Protein AF-A0A3S2CCD2-F1 (afdb_monomer)

Secondary structu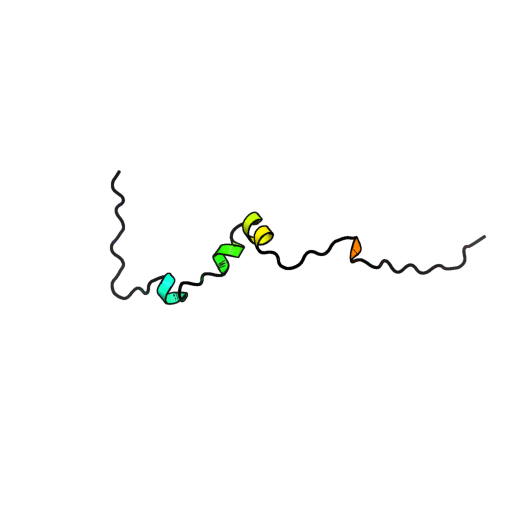re (DSSP, 8-state):
----PPPPPTTPPPHHHHHTT--TTGGGSSHHHHHHT------GGG--------PPP-

pLDDT: mean 89.32, std 12.49, range [46.66, 98.56]

Solvent-acce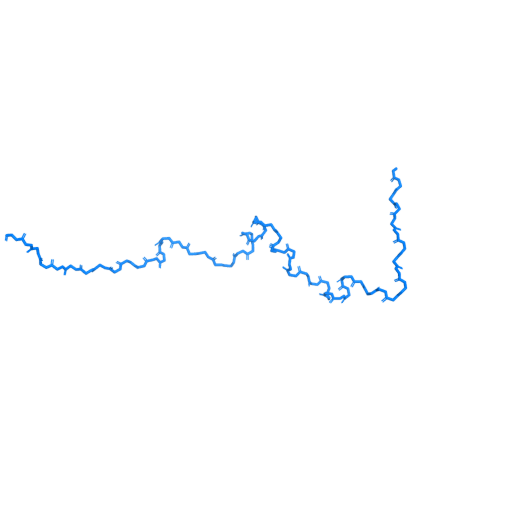ssible surface area (backbone atoms only — not comparable to full-atom values): 4280 Å² total; per-residue (Å²): 134,85,80,84,71,80,81,77,63,89,88,68,77,49,73,47,68,77,39,74,71,55,62,76,64,64,51,64,69,45,71,71,48,38,63,74,67,55,88,77,80,90,57,77,89,78,58,83,84,89,81,85,88,76,88,80,90,130

Radius of gyration: 26.53 Å; Cα contacts (8 Å, |Δi|>4): 10; chains: 1; bounding box: 45×29×76 Å

Sequence (58 aa):
MNKFTPAKPAGARGVDEITGSRRLRRMRKADWSRRLVQENRLTVDDLIWPIFVVEGKG

Structure (mmCIF, N/CA/C/O backbone):
data_AF-A0A3S2CCD2-F1
#
_entry.id   AF-A0A3S2CCD2-F1
#
loop_
_atom_site.group_PDB
_atom_site.id
_atom_site.type_symbol
_atom_site.label_atom_id
_atom_site.label_alt_id
_atom_site.label_comp_id
_atom_site.label_asym_id
_atom_site.label_entity_id
_atom_site.label_seq_id
_atom_site.pdbx_PDB_ins_code
_atom_site.Cartn_x
_atom_site.Cartn_y
_atom_site.Cartn_z
_atom_site.occupancy
_atom_site.B_iso_or_equiv
_atom_site.auth_seq_id
_atom_site.auth_comp_id
_atom_site.auth_asym_id
_atom_site.auth_atom_id
_atom_site.pdbx_PDB_model_num
ATOM 1 N N . MET A 1 1 ? 28.839 10.610 -35.614 1.00 46.66 1 MET A N 1
ATOM 2 C CA . MET A 1 1 ? 29.246 10.109 -34.281 1.00 46.66 1 MET A CA 1
ATOM 3 C C . MET A 1 1 ? 29.193 8.584 -34.336 1.00 46.66 1 MET A C 1
ATOM 5 O O . MET A 1 1 ? 28.109 8.016 -34.281 1.00 46.66 1 MET A O 1
ATOM 9 N N . ASN A 1 2 ? 30.326 7.930 -34.603 1.00 52.88 2 ASN A N 1
ATOM 10 C CA . ASN A 1 2 ? 30.371 6.485 -34.858 1.00 52.88 2 ASN A CA 1
ATOM 11 C C . ASN A 1 2 ? 30.154 5.700 -33.562 1.00 52.88 2 ASN A C 1
ATOM 13 O O . ASN A 1 2 ? 30.964 5.784 -32.643 1.00 52.88 2 ASN A O 1
ATOM 17 N N . LYS A 1 3 ? 29.081 4.905 -33.497 1.00 62.75 3 LYS A N 1
ATOM 18 C CA . LYS A 1 3 ? 28.910 3.893 -32.451 1.00 62.75 3 LYS A CA 1
ATOM 19 C C . LYS A 1 3 ? 29.708 2.654 -32.849 1.00 62.75 3 LYS A C 1
ATOM 21 O O . LYS A 1 3 ? 29.189 1.782 -33.540 1.00 62.75 3 LYS A O 1
ATOM 26 N N . PHE A 1 4 ? 30.964 2.572 -32.418 1.00 67.00 4 PHE A N 1
ATOM 27 C CA . PHE A 1 4 ? 31.673 1.295 -32.389 1.00 67.00 4 PHE A CA 1
ATOM 28 C C . PHE A 1 4 ? 30.939 0.372 -31.412 1.00 67.00 4 PHE A C 1
ATOM 30 O O . PHE A 1 4 ? 31.012 0.553 -30.199 1.00 67.00 4 PHE A O 1
ATOM 37 N N . THR A 1 5 ? 30.185 -0.588 -31.941 1.00 68.94 5 THR A N 1
ATOM 38 C CA . THR A 1 5 ? 29.699 -1.714 -31.141 1.00 68.94 5 THR A CA 1
ATOM 39 C C . THR A 1 5 ? 30.756 -2.806 -31.252 1.00 68.94 5 THR A C 1
ATOM 41 O O . THR A 1 5 ? 31.013 -3.255 -32.370 1.00 68.94 5 THR A O 1
ATOM 44 N N . PRO A 1 6 ? 31.419 -3.206 -30.154 1.00 74.69 6 PRO A N 1
ATOM 45 C CA . PRO A 1 6 ? 32.414 -4.264 -30.224 1.00 74.69 6 PRO A CA 1
ATOM 46 C C . PRO A 1 6 ? 31.749 -5.564 -30.687 1.00 74.69 6 PRO A C 1
ATOM 48 O O . PRO A 1 6 ? 30.638 -5.892 -30.260 1.00 74.69 6 PRO A O 1
ATOM 51 N N . ALA A 1 7 ? 32.433 -6.296 -31.568 1.00 71.50 7 ALA A N 1
ATOM 52 C CA . ALA A 1 7 ? 31.999 -7.619 -31.988 1.00 71.50 7 ALA A CA 1
ATOM 53 C C . ALA A 1 7 ? 31.901 -8.531 -30.756 1.00 71.50 7 ALA A C 1
ATOM 55 O O . ALA A 1 7 ? 32.814 -8.598 -29.931 1.00 71.50 7 ALA A O 1
ATOM 56 N N . LYS A 1 8 ? 30.759 -9.202 -30.607 1.00 71.00 8 LYS A N 1
ATOM 57 C CA . LYS A 1 8 ? 30.505 -10.114 -29.492 1.00 71.00 8 LYS A CA 1
ATOM 58 C C . LYS A 1 8 ? 31.481 -11.304 -29.575 1.00 71.00 8 LYS A C 1
ATOM 60 O O . LYS A 1 8 ? 31.628 -11.852 -30.666 1.00 71.00 8 LYS A O 1
ATOM 65 N N . PRO A 1 9 ? 32.121 -11.733 -28.470 1.00 77.56 9 PRO A N 1
ATOM 66 C CA . PRO A 1 9 ? 33.022 -12.883 -28.501 1.00 77.56 9 PRO A CA 1
ATOM 67 C C . PRO A 1 9 ? 32.282 -14.154 -28.939 1.00 77.56 9 PRO A C 1
ATOM 69 O O . PRO A 1 9 ? 31.124 -14.374 -28.561 1.00 77.56 9 PRO A O 1
ATOM 72 N N . ALA A 1 10 ? 32.956 -14.986 -29.736 1.00 76.75 10 ALA A N 1
ATOM 73 C CA . ALA A 1 10 ? 32.423 -16.258 -30.213 1.00 76.75 10 ALA A CA 1
ATOM 74 C C . ALA A 1 10 ? 32.002 -17.143 -29.023 1.00 76.75 10 ALA A C 1
ATOM 76 O O . ALA A 1 10 ? 32.755 -17.309 -28.067 1.00 76.75 10 ALA A O 1
ATOM 77 N N . GLY A 1 11 ? 30.774 -17.671 -29.061 1.00 73.44 11 GLY A N 1
ATOM 78 C CA . GLY A 1 11 ? 30.219 -18.532 -28.006 1.00 73.44 11 GLY A CA 1
ATOM 79 C C . GLY A 1 11 ? 29.491 -17.812 -26.862 1.00 73.44 11 GLY A C 1
ATOM 80 O O . GLY A 1 11 ? 28.884 -18.470 -26.018 1.00 73.44 11 GLY A O 1
ATOM 81 N N . ALA A 1 12 ? 29.468 -16.476 -26.822 1.00 79.75 12 ALA A N 1
ATOM 82 C CA . ALA A 1 12 ? 28.656 -15.771 -25.832 1.00 79.75 12 ALA A CA 1
ATOM 83 C C . ALA A 1 12 ? 27.162 -15.848 -26.194 1.00 79.75 12 ALA A C 1
ATOM 85 O O . ALA A 1 12 ? 26.735 -15.329 -27.230 1.00 79.75 12 ALA A O 1
ATOM 86 N N . ARG A 1 13 ? 26.341 -16.423 -25.308 1.00 86.06 13 ARG A N 1
ATOM 87 C CA . ARG A 1 13 ? 24.872 -16.429 -25.440 1.00 86.06 13 ARG A CA 1
ATOM 88 C C . ARG A 1 13 ? 24.282 -15.030 -25.288 1.00 86.06 13 ARG A C 1
ATOM 90 O O . ARG A 1 13 ? 24.848 -14.155 -24.629 1.00 86.06 13 ARG A O 1
ATOM 97 N N . GLY A 1 14 ? 23.208 -14.730 -26.012 1.00 88.81 14 GLY A N 1
ATOM 98 C CA . GLY A 1 14 ? 22.518 -13.435 -25.916 1.00 88.81 14 GLY A CA 1
ATOM 99 C C . GLY A 1 14 ? 21.879 -13.263 -24.544 1.00 88.81 14 GLY A C 1
ATOM 100 O O . GLY A 1 14 ? 21.418 -14.236 -23.965 1.00 88.81 14 GLY A O 1
ATOM 101 N N . VAL A 1 15 ? 21.788 -12.045 -24.007 1.00 87.31 15 VAL A N 1
ATOM 102 C CA . VAL A 1 15 ? 21.062 -11.889 -22.734 1.00 87.31 15 VAL A CA 1
ATOM 103 C C . VAL A 1 15 ? 19.572 -12.210 -22.921 1.00 87.31 15 VAL A C 1
ATOM 105 O O . VAL A 1 15 ? 18.951 -12.745 -22.010 1.00 87.31 15 VAL A O 1
ATOM 108 N N . ASP A 1 16 ? 18.999 -11.962 -24.101 1.00 89.44 16 ASP A N 1
ATOM 109 C CA . ASP A 1 16 ? 17.625 -12.382 -24.411 1.00 89.44 16 ASP A CA 1
ATOM 110 C C . ASP A 1 16 ? 17.501 -13.904 -24.561 1.00 89.44 16 ASP A C 1
ATOM 112 O O . ASP A 1 16 ? 16.547 -14.474 -24.053 1.00 89.44 16 ASP A O 1
ATOM 116 N N . GLU A 1 17 ? 18.501 -14.586 -25.119 1.00 91.44 17 GLU A N 1
ATOM 117 C CA . GLU A 1 17 ? 18.570 -16.056 -25.150 1.00 91.44 17 GLU A CA 1
ATOM 118 C C . GL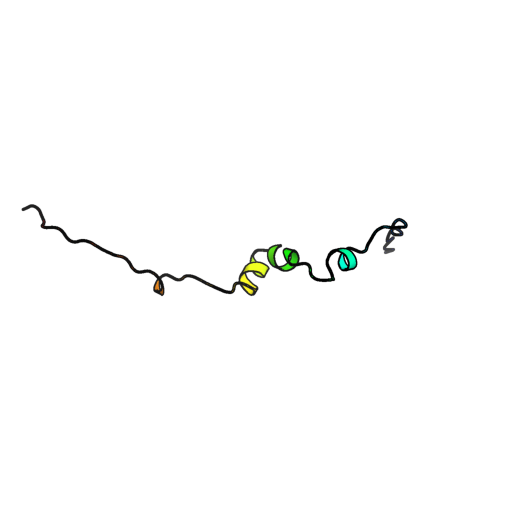U A 1 17 ? 18.655 -16.647 -23.731 1.00 91.44 17 GLU A C 1
ATOM 120 O O . GLU A 1 17 ? 17.866 -17.510 -23.364 1.00 91.44 17 GLU A O 1
ATOM 125 N N . ILE A 1 18 ? 19.551 -16.113 -22.891 1.00 91.25 18 ILE A N 1
ATOM 126 C CA . ILE A 1 18 ? 19.740 -16.544 -21.496 1.00 91.25 18 ILE A CA 1
ATOM 127 C C . ILE A 1 18 ? 18.469 -16.329 -20.666 1.00 91.25 18 ILE A C 1
ATOM 129 O O . ILE A 1 18 ? 18.189 -17.096 -19.750 1.00 91.25 18 ILE A O 1
ATOM 133 N N . THR A 1 19 ? 17.709 -15.270 -20.957 1.00 91.69 19 THR A N 1
ATOM 134 C CA . THR A 1 19 ? 16.524 -14.889 -20.171 1.00 91.69 19 THR A CA 1
ATOM 135 C C . THR A 1 19 ? 15.200 -15.294 -20.819 1.00 91.69 19 THR A C 1
ATOM 137 O O . THR A 1 19 ? 14.143 -14.941 -20.301 1.00 91.69 19 THR A O 1
ATOM 140 N N . GLY A 1 20 ? 15.224 -15.991 -21.961 1.00 93.94 20 GLY A N 1
ATOM 141 C CA . GLY A 1 20 ? 14.019 -16.285 -22.745 1.00 93.94 20 GLY A CA 1
ATOM 142 C C . GLY A 1 20 ? 13.223 -15.023 -23.105 1.00 93.94 20 GLY A C 1
ATOM 143 O O . GLY A 1 20 ? 11.996 -15.020 -23.060 1.00 93.94 20 GLY A O 1
ATOM 144 N N . SER A 1 21 ? 13.921 -13.912 -23.357 1.00 93.06 21 SER A N 1
ATOM 145 C CA . SER A 1 21 ? 13.391 -12.556 -23.565 1.00 93.06 21 SER A CA 1
ATOM 146 C C . SER A 1 21 ? 12.568 -11.979 -22.399 1.00 93.06 21 SER A C 1
ATOM 148 O O . SER A 1 21 ? 12.033 -10.873 -22.498 1.00 93.06 21 SER A O 1
ATOM 150 N N . ARG A 1 22 ? 12.499 -12.666 -21.251 1.00 94.25 22 ARG A N 1
ATOM 151 C CA . ARG A 1 22 ? 11.743 -12.253 -20.061 1.00 94.25 22 ARG A CA 1
ATOM 152 C C . ARG A 1 22 ? 12.693 -11.818 -18.958 1.00 94.25 22 ARG A C 1
ATOM 154 O O . ARG A 1 22 ? 13.286 -12.617 -18.241 1.00 94.25 22 ARG A O 1
ATOM 161 N N . ARG A 1 23 ? 12.808 -10.506 -18.765 1.00 94.75 23 ARG A N 1
ATOM 162 C CA . ARG A 1 23 ? 13.682 -9.926 -17.734 1.00 94.75 23 ARG A CA 1
ATOM 163 C C . ARG A 1 23 ? 12.874 -9.283 -16.618 1.00 94.75 23 ARG A C 1
ATOM 165 O O . ARG A 1 23 ? 12.734 -8.064 -16.579 1.00 94.75 23 ARG A O 1
ATOM 172 N N . LEU A 1 24 ? 12.406 -10.090 -15.667 1.00 95.81 24 LEU A N 1
ATOM 173 C CA . LEU A 1 24 ? 11.549 -9.638 -14.555 1.00 95.81 24 LEU A CA 1
ATOM 174 C C . LEU A 1 24 ? 12.183 -8.537 -13.684 1.00 95.81 24 LEU A C 1
ATOM 176 O O . LEU A 1 24 ? 11.485 -7.723 -13.088 1.00 95.81 24 LEU A O 1
ATOM 180 N N . ARG A 1 25 ? 13.520 -8.454 -13.645 1.00 95.69 25 ARG A N 1
ATOM 181 C CA . ARG A 1 25 ? 14.241 -7.373 -12.950 1.00 95.69 25 ARG A CA 1
ATOM 182 C C . ARG A 1 25 ? 14.010 -5.986 -13.570 1.00 95.69 25 ARG A C 1
ATOM 184 O O . ARG A 1 25 ? 14.220 -5.003 -12.868 1.00 95.69 25 ARG A O 1
ATOM 191 N N . ARG A 1 26 ? 13.570 -5.883 -14.837 1.00 95.50 26 ARG A N 1
ATOM 192 C CA . ARG A 1 26 ? 13.279 -4.594 -15.501 1.00 95.50 26 ARG A CA 1
ATOM 193 C C . ARG A 1 26 ? 12.221 -3.804 -14.729 1.00 95.50 26 ARG A C 1
ATOM 195 O O . ARG A 1 26 ? 12.481 -2.658 -14.379 1.00 95.50 26 ARG A O 1
ATOM 202 N N . MET A 1 27 ? 11.117 -4.455 -14.357 1.00 97.44 27 MET A N 1
ATOM 203 C CA . MET A 1 27 ? 10.021 -3.819 -13.609 1.00 97.44 27 MET A CA 1
ATOM 204 C C . MET A 1 27 ? 10.386 -3.463 -12.162 1.00 97.44 27 MET A C 1
ATOM 206 O O . MET A 1 27 ? 9.688 -2.693 -11.514 1.00 97.44 27 MET A O 1
ATOM 210 N N . ARG A 1 28 ? 11.500 -3.998 -11.641 1.00 96.94 28 ARG A N 1
ATOM 211 C CA . ARG A 1 28 ? 11.970 -3.753 -10.268 1.00 96.94 28 ARG A CA 1
ATOM 212 C C . ARG A 1 28 ? 13.062 -2.686 -10.178 1.00 96.94 28 ARG A C 1
ATOM 214 O O . ARG A 1 28 ? 13.496 -2.381 -9.070 1.00 96.94 28 ARG A O 1
ATOM 221 N N . LYS A 1 29 ? 13.517 -2.131 -11.311 1.00 97.62 29 LYS A N 1
ATOM 222 C CA . L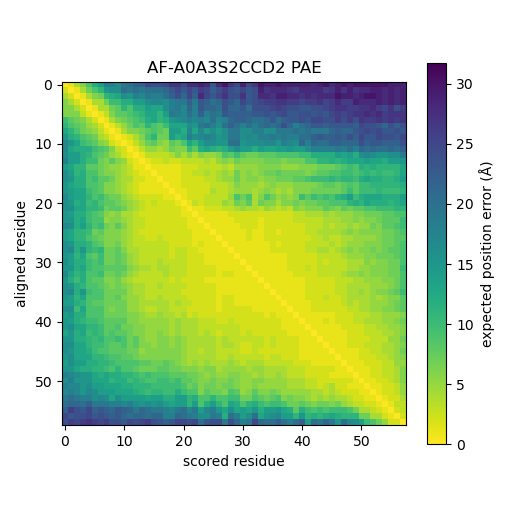YS A 1 29 ? 14.690 -1.240 -11.378 1.00 97.62 29 LYS A CA 1
ATOM 223 C C . LYS A 1 29 ? 14.464 0.106 -10.689 1.00 97.62 29 LYS A C 1
ATOM 225 O O . LYS A 1 29 ? 15.343 0.568 -9.972 1.00 97.62 29 LYS A O 1
ATOM 230 N N . ALA A 1 30 ? 13.320 0.734 -10.927 1.00 98.00 30 ALA A N 1
ATOM 231 C CA . ALA A 1 30 ? 13.005 2.068 -10.427 1.00 98.00 30 ALA A CA 1
ATOM 232 C C . ALA A 1 30 ? 11.724 2.042 -9.594 1.00 98.00 30 ALA A C 1
ATOM 234 O O . ALA A 1 30 ? 10.868 1.182 -9.799 1.00 98.00 30 ALA A O 1
ATOM 235 N N . ASP A 1 31 ? 11.594 2.997 -8.676 1.00 98.31 31 ASP A N 1
ATOM 236 C CA . ASP A 1 31 ? 10.450 3.065 -7.769 1.00 98.31 31 ASP A CA 1
ATOM 237 C C . ASP A 1 31 ? 9.118 3.254 -8.496 1.00 98.31 31 ASP A C 1
ATOM 239 O O . ASP A 1 31 ? 8.200 2.453 -8.334 1.00 98.31 31 ASP A O 1
ATOM 243 N N . TRP A 1 32 ? 9.061 4.226 -9.407 1.00 98.12 32 TRP A N 1
ATOM 244 C CA . TRP A 1 32 ? 7.877 4.482 -10.227 1.00 98.12 32 TRP A CA 1
ATOM 245 C C . TRP A 1 32 ? 7.431 3.239 -11.011 1.00 98.12 32 TRP A C 1
ATOM 247 O O . TRP A 1 32 ? 6.240 2.961 -11.101 1.00 98.12 32 TRP A O 1
ATOM 257 N N . SER A 1 33 ? 8.376 2.443 -11.524 1.00 98.06 33 SER A N 1
ATOM 258 C CA . SER A 1 33 ? 8.055 1.237 -12.291 1.00 98.06 33 SER A CA 1
ATOM 259 C C . SER A 1 33 ? 7.447 0.157 -11.408 1.00 98.06 33 SER A C 1
ATOM 261 O O . SER A 1 33 ? 6.573 -0.558 -11.884 1.00 98.06 33 SER A O 1
ATOM 263 N N . ARG A 1 34 ? 7.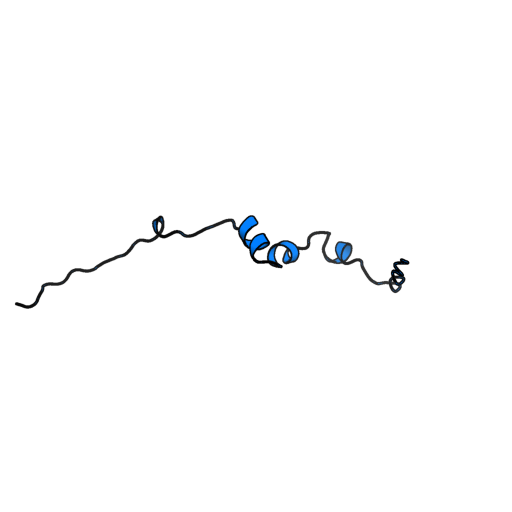892 0.033 -10.149 1.00 98.31 34 ARG A N 1
ATOM 264 C CA . ARG A 1 34 ? 7.298 -0.900 -9.181 1.00 98.31 34 ARG A CA 1
ATOM 265 C C . ARG A 1 34 ? 5.893 -0.462 -8.789 1.00 98.31 34 ARG A C 1
ATOM 267 O O . ARG A 1 34 ? 5.017 -1.309 -8.711 1.00 98.31 34 ARG A O 1
ATOM 274 N N . ARG A 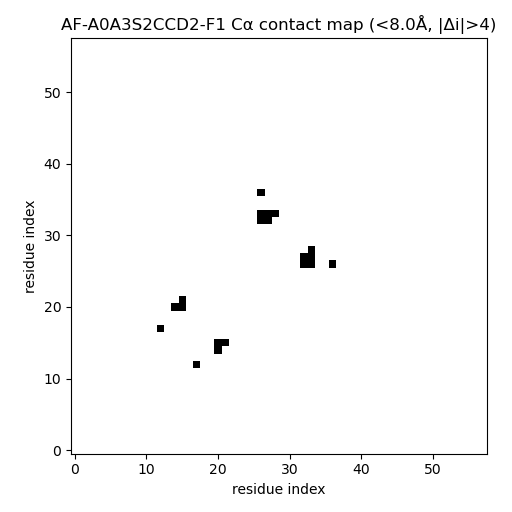1 35 ? 5.674 0.846 -8.611 1.00 97.81 35 ARG A N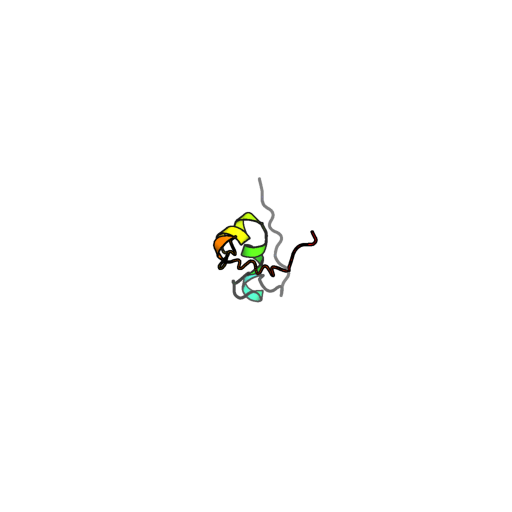 1
ATOM 275 C CA . ARG A 1 35 ? 4.352 1.417 -8.310 1.00 97.81 35 ARG A CA 1
ATOM 276 C C . ARG A 1 35 ? 3.346 1.206 -9.445 1.00 97.81 35 ARG A C 1
ATOM 278 O O . ARG A 1 35 ? 2.185 0.956 -9.163 1.00 97.81 35 ARG A O 1
ATOM 285 N N . LEU A 1 36 ? 3.783 1.255 -10.708 1.00 97.75 36 LEU A N 1
ATOM 286 C CA . LEU A 1 36 ? 2.911 0.994 -11.864 1.00 97.75 36 LEU A CA 1
ATOM 287 C C . LEU A 1 36 ? 2.428 -0.460 -11.966 1.00 97.75 36 LEU A C 1
ATOM 289 O O . LEU A 1 36 ? 1.348 -0.690 -12.492 1.00 97.75 36 LEU A O 1
ATOM 293 N N . VAL A 1 37 ? 3.222 -1.433 -11.505 1.00 97.62 37 VAL A N 1
ATOM 294 C CA . VAL A 1 37 ? 2.863 -2.868 -11.551 1.00 97.62 37 VAL A CA 1
ATOM 295 C C . VAL A 1 37 ? 2.452 -3.436 -10.198 1.00 97.62 37 VAL A C 1
ATOM 297 O O . VAL A 1 37 ? 2.394 -4.650 -10.031 1.00 97.62 37 VAL A O 1
ATOM 300 N N . GLN A 1 38 ? 2.234 -2.581 -9.205 1.00 98.19 38 GLN A N 1
ATOM 301 C CA . GLN A 1 38 ? 1.847 -3.010 -7.871 1.00 98.19 38 GLN A CA 1
ATOM 302 C C . GLN A 1 38 ? 0.439 -3.617 -7.908 1.00 98.19 38 GLN A C 1
ATOM 304 O O . GLN A 1 38 ? -0.513 -2.943 -8.280 1.00 98.19 38 GLN A O 1
ATOM 309 N N . GLU A 1 39 ? 0.309 -4.876 -7.492 1.00 98.56 39 GLU A N 1
ATOM 310 C CA . GLU A 1 39 ? -0.976 -5.591 -7.507 1.00 98.56 39 GLU A CA 1
ATOM 311 C C . GLU A 1 39 ? -1.857 -5.250 -6.300 1.00 98.56 39 GLU A C 1
ATOM 313 O O . GLU A 1 39 ? -3.073 -5.176 -6.422 1.00 98.56 39 GLU A O 1
ATOM 318 N N . ASN A 1 40 ? -1.247 -5.022 -5.134 1.00 98.25 40 ASN A N 1
ATOM 319 C CA . ASN A 1 40 ? -1.961 -4.819 -3.876 1.00 98.25 40 ASN A CA 1
ATOM 320 C C . ASN A 1 40 ? -1.465 -3.564 -3.161 1.00 98.25 40 ASN A C 1
ATOM 322 O O . ASN A 1 40 ? -0.259 -3.293 -3.115 1.00 98.25 40 ASN A O 1
ATOM 326 N N . ARG A 1 41 ? -2.390 -2.826 -2.547 1.00 97.88 41 ARG A N 1
ATOM 327 C CA . ARG A 1 41 ? -2.114 -1.654 -1.714 1.00 97.88 41 ARG A CA 1
ATOM 328 C C . ARG A 1 41 ? -2.960 -1.743 -0.451 1.00 97.88 41 ARG A C 1
ATOM 330 O O . ARG A 1 41 ? -4.175 -1.721 -0.552 1.00 97.88 41 ARG A O 1
ATOM 337 N N . LEU A 1 42 ? -2.293 -1.776 0.699 1.00 97.94 42 LEU A N 1
ATOM 338 C CA . LEU A 1 42 ? -2.933 -1.637 2.003 1.00 97.94 42 LEU A CA 1
ATOM 339 C C . LEU A 1 42 ? -3.209 -0.151 2.278 1.00 97.94 42 LEU A C 1
ATOM 341 O O . LEU A 1 42 ? -2.312 0.686 2.096 1.00 97.94 42 LEU A O 1
ATOM 345 N N . THR A 1 43 ? -4.424 0.183 2.697 1.00 98.31 43 THR A N 1
ATOM 346 C CA . THR A 1 43 ? -4.814 1.517 3.174 1.00 98.31 43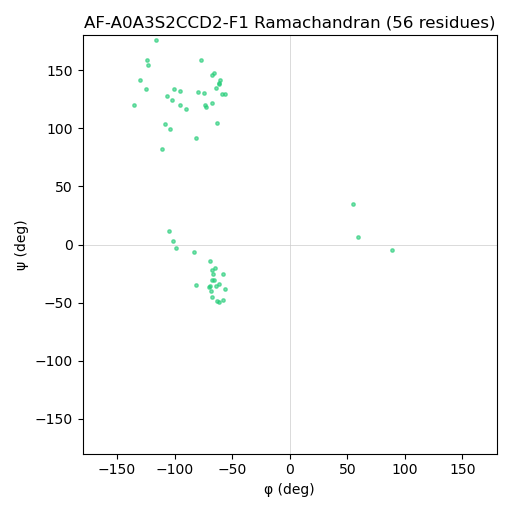 THR A CA 1
ATOM 347 C C . THR A 1 43 ? -5.219 1.464 4.648 1.00 98.31 43 THR A C 1
ATOM 349 O O . THR A 1 43 ? -5.213 0.409 5.276 1.00 98.31 43 THR A O 1
ATOM 352 N N . VAL A 1 44 ? -5.522 2.627 5.232 1.00 98.06 44 VAL A N 1
ATOM 353 C CA . VAL A 1 44 ? -6.029 2.704 6.612 1.00 98.06 44 VAL A CA 1
ATOM 354 C C . VAL A 1 44 ? -7.421 2.068 6.726 1.00 98.06 44 VAL A C 1
ATOM 356 O O . VAL A 1 44 ? -7.758 1.563 7.790 1.00 98.06 44 VAL A O 1
ATOM 359 N N . ASP A 1 45 ? -8.185 2.022 5.631 1.00 98.06 45 ASP A N 1
ATOM 360 C CA . ASP A 1 45 ? -9.532 1.437 5.591 1.00 98.06 45 ASP A CA 1
ATOM 361 C C . ASP A 1 45 ? -9.516 -0.088 5.787 1.00 98.06 45 ASP A C 1
ATOM 363 O O . ASP A 1 45 ? -10.510 -0.671 6.211 1.00 98.06 45 ASP A O 1
ATOM 367 N N . ASP A 1 46 ? -8.374 -0.729 5.521 1.00 98.31 46 ASP A N 1
ATOM 368 C CA . ASP A 1 46 ? -8.176 -2.169 5.700 1.00 98.31 46 ASP A CA 1
ATOM 369 C C . ASP A 1 46 ? -7.810 -2.545 7.151 1.00 98.31 46 ASP A C 1
ATOM 371 O O . ASP A 1 46 ? -7.675 -3.727 7.478 1.00 98.31 46 ASP A O 1
ATOM 375 N N . LEU A 1 47 ? -7.580 -1.557 8.027 1.00 98.31 47 LEU A N 1
ATOM 376 C CA . LEU A 1 47 ? -7.059 -1.785 9.372 1.00 98.31 47 LEU A CA 1
ATOM 377 C C . LEU A 1 47 ? -8.178 -1.866 10.410 1.00 98.31 47 LEU A C 1
ATOM 379 O O . LEU A 1 47 ? -9.023 -0.984 10.527 1.00 98.31 47 LEU A O 1
ATOM 383 N N . ILE A 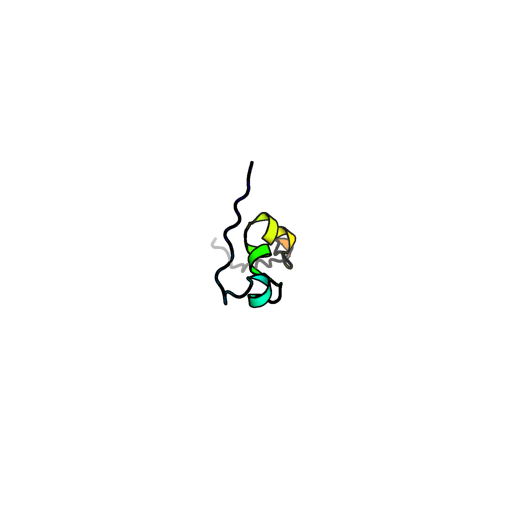1 48 ? -8.110 -2.895 11.253 1.00 97.69 48 ILE A N 1
ATOM 384 C CA . ILE A 1 48 ? -8.934 -3.014 12.457 1.00 97.69 48 ILE A CA 1
ATOM 385 C C . ILE A 1 48 ? -8.068 -2.634 13.654 1.00 97.69 48 ILE A C 1
ATOM 387 O O . ILE A 1 48 ? -7.017 -3.240 13.871 1.00 97.69 48 ILE A O 1
ATOM 391 N N . TRP A 1 49 ? -8.517 -1.659 14.450 1.00 97.25 49 TRP A N 1
ATOM 392 C CA . TRP A 1 49 ? -7.850 -1.292 15.698 1.00 97.25 49 TRP A CA 1
ATOM 393 C C . TRP A 1 49 ? -8.621 -1.828 16.913 1.00 97.25 49 TRP A C 1
ATOM 395 O O . TRP A 1 49 ? -9.618 -1.228 17.320 1.00 97.25 49 TRP A O 1
ATOM 405 N N . PRO A 1 50 ? -8.201 -2.963 17.500 1.00 97.00 50 PRO A N 1
ATOM 406 C CA . PRO A 1 50 ? -8.824 -3.476 18.711 1.00 97.00 50 PRO A CA 1
ATOM 407 C C . PRO A 1 50 ? -8.400 -2.639 19.922 1.00 97.00 50 PRO A C 1
ATOM 409 O O . PRO A 1 50 ? -7.211 -2.415 20.155 1.00 97.00 50 PRO A O 1
ATOM 412 N N . ILE A 1 51 ? -9.382 -2.213 20.713 1.00 96.56 51 ILE A N 1
ATOM 413 C CA . ILE A 1 51 ? -9.180 -1.472 21.960 1.00 96.56 51 ILE A CA 1
ATOM 414 C C . ILE A 1 51 ? -9.884 -2.226 23.083 1.00 96.56 51 ILE A C 1
ATOM 416 O O . ILE A 1 51 ? -11.038 -2.630 22.944 1.00 96.56 51 ILE A O 1
ATOM 420 N N . PHE A 1 52 ? -9.189 -2.382 24.208 1.00 95.38 52 PHE A N 1
ATOM 421 C CA . PHE A 1 52 ? -9.742 -2.958 25.428 1.00 95.38 52 PHE A CA 1
ATOM 422 C C . PHE A 1 52 ? -9.964 -1.846 26.450 1.00 95.38 52 PHE A C 1
ATOM 424 O O . PHE A 1 52 ? -9.053 -1.068 26.731 1.00 95.38 52 PHE A O 1
ATOM 431 N N . VAL A 1 53 ? -11.174 -1.772 27.000 1.00 93.94 53 VAL A N 1
ATOM 432 C CA . VAL A 1 53 ? -11.545 -0.793 28.026 1.00 93.94 53 VAL A CA 1
ATOM 433 C C . VAL A 1 53 ? -11.517 -1.476 29.388 1.00 93.94 53 VAL A C 1
ATOM 435 O O . VAL A 1 53 ? -12.032 -2.583 29.538 1.00 93.94 53 VAL A O 1
ATOM 438 N N . VAL A 1 54 ? -10.909 -0.813 30.370 1.00 94.62 54 VAL A N 1
ATOM 439 C CA . VAL A 1 54 ? -10.842 -1.258 31.768 1.00 94.62 54 VAL A CA 1
ATOM 440 C C . VAL A 1 54 ? -11.412 -0.176 32.680 1.00 94.62 54 VAL A C 1
ATOM 442 O O . VAL A 1 54 ? -11.496 0.988 32.288 1.00 94.62 54 VAL A O 1
ATOM 445 N N . GLU A 1 55 ? -11.817 -0.562 33.886 1.00 95.00 55 GLU A N 1
ATOM 446 C CA . GLU A 1 55 ? -12.376 0.365 34.870 1.00 95.00 55 GLU A CA 1
ATOM 447 C C . GLU A 1 55 ? -11.357 1.449 35.272 1.00 95.00 55 GLU A C 1
ATOM 449 O O . GLU A 1 55 ? -10.164 1.181 35.444 1.00 95.00 55 GLU A O 1
ATOM 454 N N . GLY A 1 56 ? -11.831 2.694 35.385 1.00 91.88 56 GLY A N 1
ATOM 455 C CA . GLY A 1 56 ? -11.020 3.837 35.801 1.00 91.88 56 GLY A CA 1
ATOM 456 C C . GLY A 1 56 ? -10.779 3.855 37.312 1.00 91.88 56 GLY A C 1
ATOM 457 O O . GLY A 1 56 ? -11.534 3.269 38.080 1.00 91.88 56 GLY A O 1
ATOM 458 N N . LYS A 1 57 ? -9.731 4.557 37.753 1.00 85.81 57 LYS A N 1
ATOM 459 C CA . LYS A 1 57 ? -9.493 4.810 39.181 1.00 85.81 57 LYS A CA 1
ATOM 460 C C . LYS A 1 57 ? -10.077 6.172 39.551 1.00 85.81 57 LYS A C 1
ATOM 462 O O . LYS A 1 57 ? -9.668 7.173 38.962 1.00 85.81 57 LYS A O 1
ATOM 467 N N . GLY A 1 58 ? -11.026 6.172 40.484 1.00 65.50 58 GLY A N 1
ATOM 468 C CA . GLY A 1 58 ? -11.519 7.343 41.214 1.00 65.50 58 GLY A CA 1
ATOM 469 C C . GLY A 1 58 ? -11.015 7.335 42.648 1.00 65.50 58 GLY A C 1
ATOM 470 O O . GLY A 1 58 ? -10.678 6.231 43.135 1.00 65.50 58 GLY A O 1
#

Mean predicted aligned error: 8.71 Å

Foldseek 3Di:
DDDPDDDDDPPDDDPCRVCVVDDVCVCVVDPVSVVVPPPDDDDPVNDDDDDDDDDDDD